Protein AF-A0A7V8AXY4-F1 (afdb_monomer_lite)

Foldseek 3Di:
DDDDPPPPPPPPPPPDDDDDDQWADQPDKDQARDPQWDWVVSNQWIRHRGDIDRNDDDPPGDIDGPPDADDPDPDDDDDDDDDDDPDPDDPDDDDDDDDHDQADPVRDSVNRD

Structure (mmCIF, N/CA/C/O backbone):
data_AF-A0A7V8AXY4-F1
#
_entry.id   AF-A0A7V8AXY4-F1
#
loop_
_atom_site.group_PDB
_atom_site.id
_atom_site.type_symbol
_atom_site.label_atom_id
_atom_site.label_alt_id
_atom_site.label_comp_id
_atom_site.label_asym_id
_atom_site.label_entity_id
_atom_site.label_seq_id
_atom_site.pdbx_PDB_ins_code
_atom_site.Cartn_x
_atom_site.Cartn_y
_atom_site.Cartn_z
_atom_site.occupancy
_atom_site.B_iso_or_equiv
_atom_site.auth_seq_id
_atom_site.auth_comp_id
_atom_site.auth_asym_id
_atom_site.auth_atom_id
_atom_site.pdbx_PDB_model_num
ATOM 1 N N . MET A 1 1 ? -15.268 -41.498 49.146 1.00 51.62 1 MET A N 1
ATOM 2 C CA . MET A 1 1 ? -14.108 -40.583 49.210 1.00 51.62 1 MET A CA 1
ATOM 3 C C . MET A 1 1 ? -13.225 -40.869 48.005 1.00 51.62 1 MET A C 1
ATOM 5 O O . MET A 1 1 ? -12.533 -41.874 48.012 1.00 51.62 1 MET A O 1
ATOM 9 N N . GLN A 1 2 ? -13.308 -40.057 46.953 1.00 51.44 2 GLN A N 1
ATOM 10 C CA . GLN A 1 2 ? -12.445 -40.163 45.772 1.00 51.44 2 GLN A CA 1
ATOM 11 C C . GLN A 1 2 ? -12.112 -38.724 45.356 1.00 51.44 2 GLN A C 1
ATOM 13 O O . GLN A 1 2 ? -13.044 -37.941 45.155 1.00 51.44 2 GLN A O 1
ATOM 18 N N . PRO A 1 3 ? -10.833 -38.313 45.375 1.00 56.94 3 PRO A N 1
ATOM 19 C CA . PRO A 1 3 ? -10.487 -36.911 45.246 1.00 56.94 3 PRO A CA 1
ATOM 20 C C . PRO A 1 3 ? -10.608 -36.474 43.786 1.00 56.94 3 PRO A C 1
ATOM 22 O O . PRO A 1 3 ? -10.057 -37.091 42.883 1.00 56.94 3 PRO A O 1
ATOM 25 N N . LEU A 1 4 ? -11.347 -35.386 43.590 1.00 54.94 4 LEU A N 1
ATOM 26 C CA . LEU A 1 4 ? -10.818 -34.179 42.967 1.00 54.94 4 LEU A CA 1
ATOM 27 C C . LEU A 1 4 ? -9.936 -34.403 41.718 1.00 54.94 4 LEU A C 1
ATOM 29 O O . LEU A 1 4 ? -8.715 -34.298 41.786 1.00 54.94 4 LEU A O 1
ATOM 33 N N . LEU A 1 5 ? -10.560 -34.612 40.558 1.00 55.00 5 LEU A N 1
ATOM 34 C CA . LEU A 1 5 ? -9.918 -34.347 39.270 1.00 55.00 5 LEU A CA 1
ATOM 35 C C . LEU A 1 5 ? -10.585 -33.113 38.650 1.00 55.00 5 LEU A C 1
ATOM 37 O O . LEU A 1 5 ? -11.409 -33.208 37.745 1.00 55.00 5 LEU A O 1
ATOM 41 N N . PHE A 1 6 ? -10.259 -31.938 39.198 1.00 56.66 6 PHE A N 1
ATOM 42 C CA . PHE A 1 6 ? -10.507 -30.660 38.532 1.00 56.66 6 PHE A CA 1
ATOM 43 C C . PHE A 1 6 ? -9.574 -30.584 37.320 1.00 56.66 6 PHE A C 1
ATOM 45 O O . PHE A 1 6 ? -8.450 -30.092 37.407 1.00 56.66 6 PHE A O 1
ATOM 52 N N . LEU A 1 7 ? -10.030 -31.108 36.184 1.00 58.34 7 LEU A N 1
ATOM 53 C CA . LEU A 1 7 ? -9.425 -30.823 34.892 1.00 58.34 7 LEU A CA 1
ATOM 54 C C . LEU A 1 7 ? -9.772 -29.370 34.547 1.00 58.34 7 LEU A C 1
ATOM 56 O O . LEU A 1 7 ? -10.809 -29.080 33.953 1.00 58.34 7 LEU A O 1
ATOM 60 N N . LEU A 1 8 ? -8.929 -28.443 35.001 1.00 54.69 8 LEU A N 1
ATOM 61 C CA . LEU A 1 8 ? -8.997 -27.038 34.625 1.00 54.69 8 LEU A CA 1
ATOM 62 C C . LEU A 1 8 ? -8.630 -26.950 33.1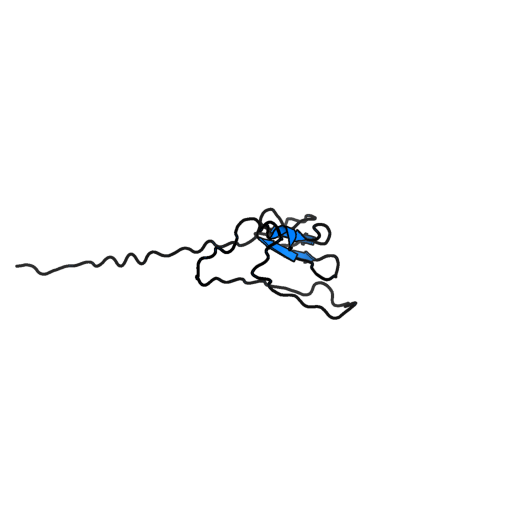35 1.00 54.69 8 LEU A C 1
ATOM 64 O O . LEU A 1 8 ? -7.456 -26.896 32.771 1.00 54.69 8 LEU A O 1
ATOM 68 N N . LEU A 1 9 ? -9.639 -26.990 32.260 1.00 56.69 9 LEU A N 1
ATOM 69 C CA . LEU A 1 9 ? -9.493 -26.581 30.867 1.00 56.69 9 LEU A CA 1
ATOM 70 C C . LEU A 1 9 ? -9.148 -25.087 30.885 1.00 56.69 9 LEU A C 1
ATOM 72 O O . LEU A 1 9 ? -10.027 -24.229 30.956 1.00 56.69 9 LEU A O 1
ATOM 76 N N . VAL A 1 10 ? -7.857 -24.766 30.838 1.00 57.25 10 VAL A N 1
ATOM 77 C CA . VAL A 1 10 ? -7.403 -23.429 30.461 1.00 57.25 10 VAL A CA 1
ATOM 78 C C . VAL A 1 10 ? -7.675 -23.301 28.964 1.00 57.25 10 VAL A C 1
ATOM 80 O O . VAL A 1 10 ? -6.796 -23.474 28.126 1.00 57.25 10 VAL A O 1
ATOM 83 N N . LEU A 1 11 ? -8.935 -23.028 28.622 1.00 56.72 11 LEU A N 1
ATOM 84 C CA . LEU A 1 11 ? -9.308 -22.401 27.361 1.00 56.72 11 LEU A CA 1
ATOM 85 C C . LEU A 1 11 ? -8.791 -20.966 27.433 1.00 56.72 11 LEU A C 1
ATOM 87 O O . LEU A 1 11 ? -9.544 -20.020 27.650 1.00 56.72 11 LEU A O 1
ATOM 91 N N . GLY A 1 12 ? -7.473 -20.813 27.308 1.00 54.75 12 GLY A N 1
ATOM 92 C CA . GLY A 1 12 ? -6.904 -19.548 26.895 1.00 54.75 12 GLY A CA 1
ATOM 93 C C . GLY A 1 12 ? -7.533 -19.249 25.548 1.00 54.75 12 GLY A C 1
ATOM 94 O O . GLY A 1 12 ? -7.231 -19.917 24.561 1.00 54.75 12 GLY A O 1
ATOM 95 N N . SER A 1 13 ? -8.478 -18.315 25.528 1.00 54.16 13 SER A N 1
ATOM 96 C CA . SER A 1 13 ? -9.010 -17.747 24.304 1.00 54.16 13 SER A CA 1
ATOM 97 C C . SER A 1 13 ? -7.813 -17.275 23.490 1.00 54.16 13 SER A C 1
ATOM 99 O O . SER A 1 13 ? -7.190 -16.268 23.831 1.00 54.16 13 SER A O 1
ATOM 101 N N . LEU A 1 14 ? -7.453 -18.039 22.458 1.00 56.34 14 LEU A N 1
ATOM 102 C CA . LEU A 1 14 ? -6.544 -17.595 21.416 1.00 56.34 14 LEU A CA 1
ATOM 103 C C . LEU A 1 14 ? -7.247 -16.413 20.758 1.00 56.34 14 LEU A C 1
ATOM 105 O O . LEU A 1 14 ? -8.069 -16.585 19.861 1.00 56.34 14 LEU A O 1
ATOM 109 N N . ALA A 1 15 ? -6.999 -15.214 21.277 1.00 59.88 15 ALA A N 1
ATOM 110 C CA . ALA A 1 15 ? -7.406 -13.990 20.627 1.00 59.88 15 ALA A CA 1
ATOM 111 C C . ALA A 1 15 ? -6.664 -13.960 19.288 1.00 59.88 15 ALA A C 1
ATOM 113 O O . ALA A 1 15 ? -5.475 -13.655 19.222 1.00 59.88 15 ALA A O 1
ATOM 114 N N . SER A 1 16 ? -7.349 -14.378 18.228 1.00 67.12 16 SER A N 1
ATOM 115 C CA . SER A 1 16 ? -6.845 -14.247 16.872 1.00 67.12 16 SER A CA 1
ATOM 116 C C . SER A 1 16 ? -7.014 -12.785 16.483 1.00 67.12 16 SER A C 1
ATOM 118 O O . SER A 1 16 ? -8.133 -12.295 16.338 1.00 67.12 16 SER A O 1
ATOM 120 N N . ALA A 1 17 ? -5.900 -12.062 16.389 1.00 72.50 17 ALA A N 1
ATOM 121 C CA . ALA A 1 17 ? -5.908 -10.736 15.796 1.00 72.50 17 ALA A CA 1
ATOM 122 C C . ALA A 1 17 ? -6.185 -10.866 14.293 1.00 72.50 17 ALA A C 1
ATOM 124 O O . ALA A 1 17 ? -5.631 -11.750 13.628 1.00 72.50 17 ALA A O 1
ATOM 125 N N . ALA A 1 18 ? -7.016 -9.972 13.753 1.00 81.88 18 ALA A N 1
ATOM 126 C CA . ALA A 1 18 ? -7.208 -9.880 12.313 1.00 81.88 18 ALA A CA 1
ATOM 127 C C . ALA A 1 18 ? -5.844 -9.647 11.650 1.00 81.88 18 ALA A C 1
ATOM 129 O O . ALA A 1 18 ? -5.144 -8.685 11.963 1.00 81.88 18 ALA A O 1
ATOM 130 N N . THR A 1 19 ? -5.453 -10.564 10.769 1.00 88.56 19 THR A N 1
ATOM 131 C CA . THR A 1 19 ? -4.198 -10.478 10.023 1.00 88.56 19 THR A CA 1
ATOM 132 C C . THR A 1 19 ? -4.525 -10.130 8.584 1.00 88.56 19 THR A C 1
ATOM 134 O O . THR A 1 19 ? -5.296 -10.835 7.934 1.00 88.56 19 THR A O 1
ATOM 137 N N . ILE A 1 20 ? -3.940 -9.039 8.098 1.00 88.62 20 ILE A N 1
ATOM 138 C CA . ILE A 1 20 ? -4.015 -8.646 6.695 1.00 88.62 20 ILE A CA 1
ATOM 139 C C . ILE A 1 20 ? -2.661 -8.948 6.076 1.00 88.62 20 ILE A C 1
ATOM 141 O O . ILE A 1 20 ? -1.646 -8.380 6.477 1.00 88.62 20 ILE A O 1
ATOM 145 N N . GLU A 1 21 ? -2.662 -9.827 5.087 1.00 91.12 21 GLU A N 1
ATOM 146 C CA . GLU A 1 21 ? -1.483 -10.144 4.297 1.00 91.12 21 GLU A CA 1
ATOM 147 C C . GLU A 1 21 ? -1.886 -10.091 2.821 1.00 91.12 21 GLU A C 1
ATOM 149 O O . GLU A 1 21 ? -2.483 -11.049 2.317 1.00 91.12 21 GLU A O 1
ATOM 154 N N . PRO A 1 22 ? -1.634 -8.959 2.134 1.00 88.75 22 PRO A N 1
ATOM 155 C CA . PRO A 1 22 ? -1.909 -8.845 0.711 1.00 88.75 22 PRO A CA 1
ATOM 156 C C . PRO A 1 22 ? -1.174 -9.947 -0.053 1.00 88.75 22 PRO A C 1
ATOM 158 O O . PRO A 1 22 ? 0.033 -10.134 0.111 1.00 88.75 22 PRO A O 1
ATOM 161 N N . ARG A 1 23 ? -1.900 -10.691 -0.891 1.00 86.12 23 ARG A N 1
ATOM 162 C CA . ARG A 1 23 ? -1.323 -11.804 -1.657 1.00 86.12 23 ARG A CA 1
ATOM 163 C C . ARG A 1 23 ? -1.062 -11.404 -3.101 1.00 86.12 23 ARG A C 1
ATOM 165 O O . ARG A 1 23 ? -1.994 -11.168 -3.872 1.00 86.12 23 ARG A O 1
ATOM 172 N N . TRP A 1 24 ? 0.208 -11.423 -3.494 1.00 88.69 24 TRP A N 1
ATOM 173 C CA . TRP A 1 24 ? 0.636 -11.193 -4.873 1.00 88.69 24 TRP A CA 1
ATOM 174 C C . TRP A 1 24 ? 1.158 -12.487 -5.479 1.00 88.69 24 TRP A C 1
ATOM 176 O O . TRP A 1 24 ? 2.078 -13.110 -4.959 1.00 88.69 24 TRP A O 1
ATOM 186 N N . GLN A 1 25 ? 0.553 -12.902 -6.586 1.00 89.44 25 GLN A N 1
ATOM 187 C CA . GLN A 1 25 ? 0.990 -14.087 -7.314 1.00 89.44 25 GLN A CA 1
ATOM 188 C C . GLN A 1 25 ? 2.129 -13.709 -8.259 1.00 89.44 25 GLN A C 1
ATOM 190 O O . GLN A 1 25 ? 2.052 -12.688 -8.945 1.00 89.44 25 GLN A O 1
ATOM 195 N N . GLU A 1 26 ? 3.160 -14.548 -8.343 1.00 92.19 26 GLU A N 1
ATOM 196 C CA . GLU A 1 26 ? 4.308 -14.322 -9.234 1.00 92.19 26 GLU A CA 1
ATOM 197 C C . GLU A 1 26 ? 3.910 -14.204 -10.710 1.00 92.19 26 GLU A C 1
ATOM 199 O O . GLU A 1 26 ? 4.521 -13.455 -11.470 1.00 92.19 26 GLU A O 1
ATOM 204 N N . THR A 1 27 ? 2.845 -14.902 -11.098 1.00 94.69 27 THR A N 1
ATOM 205 C CA . THR A 1 27 ? 2.321 -14.963 -12.466 1.00 94.69 27 THR A CA 1
ATOM 206 C C . THR A 1 27 ? 1.477 -13.752 -12.858 1.00 94.69 27 THR A C 1
ATOM 208 O O . THR A 1 27 ? 1.162 -13.587 -14.036 1.00 94.69 27 THR A O 1
ATOM 211 N N . ILE A 1 28 ? 1.098 -12.897 -11.903 1.00 92.94 28 ILE A N 1
ATOM 212 C CA . ILE A 1 28 ? 0.231 -11.747 -12.160 1.00 92.94 28 ILE A CA 1
ATOM 213 C C . ILE A 1 28 ? 1.085 -10.496 -12.360 1.00 92.94 28 ILE A C 1
ATOM 215 O O . ILE A 1 28 ? 1.865 -10.102 -11.495 1.00 92.94 28 ILE A O 1
ATOM 219 N N . THR A 1 29 ? 0.878 -9.838 -13.502 1.00 95.31 29 THR A N 1
ATOM 220 C CA . THR A 1 29 ? 1.326 -8.463 -13.743 1.00 95.31 29 THR A CA 1
ATOM 221 C C . THR A 1 29 ? 0.114 -7.585 -14.027 1.00 95.31 29 THR A C 1
ATOM 223 O O . THR A 1 29 ? -0.696 -7.929 -14.886 1.00 95.31 29 THR A O 1
ATOM 226 N N . ARG A 1 30 ? -0.044 -6.475 -13.300 1.00 94.06 30 ARG A N 1
ATOM 227 C CA . ARG A 1 30 ? -1.186 -5.558 -13.467 1.00 94.06 30 ARG A CA 1
ATOM 228 C C . ARG A 1 30 ? -0.873 -4.146 -12.953 1.00 94.06 30 ARG A C 1
ATOM 230 O O . ARG A 1 30 ? -0.096 -4.025 -12.008 1.00 94.06 30 ARG A O 1
ATOM 237 N N . PRO A 1 31 ? -1.529 -3.099 -13.484 1.00 93.88 31 PRO A N 1
ATOM 238 C CA . PRO A 1 31 ? -1.237 -1.702 -13.148 1.00 93.88 31 PRO A CA 1
ATOM 239 C C . PRO A 1 31 ? -1.887 -1.234 -11.829 1.00 93.88 31 PRO A C 1
ATOM 241 O O . PRO A 1 31 ? -2.291 -0.087 -11.718 1.00 93.88 31 PRO A O 1
ATOM 244 N N . TRP A 1 32 ? -2.092 -2.134 -10.861 1.00 91.38 32 TRP A N 1
ATOM 245 C CA . TRP A 1 32 ? -2.622 -1.783 -9.538 1.00 91.38 32 TRP A CA 1
ATOM 246 C C . TRP A 1 32 ? -2.286 -2.861 -8.482 1.00 91.38 32 TRP A C 1
ATOM 248 O O . TRP A 1 32 ? -2.066 -4.026 -8.837 1.00 91.38 32 TRP A O 1
ATOM 258 N N . PRO A 1 33 ? -2.253 -2.524 -7.179 1.00 91.50 33 PRO A N 1
ATOM 259 C CA . PRO A 1 33 ? -1.842 -3.428 -6.090 1.00 91.50 33 PRO A CA 1
ATOM 260 C C . PRO A 1 33 ? -2.666 -4.706 -5.910 1.00 91.50 33 PRO A C 1
ATOM 262 O O . PRO A 1 33 ? -2.144 -5.757 -5.532 1.00 91.50 33 PRO A O 1
ATOM 265 N N . GLY A 1 34 ? -3.967 -4.645 -6.172 1.00 90.75 34 GLY A N 1
ATOM 266 C CA . GLY A 1 34 ? -4.917 -5.661 -5.723 1.00 90.75 34 GLY A CA 1
ATOM 267 C C . GLY A 1 34 ? -5.968 -5.111 -4.765 1.00 90.75 34 GLY A C 1
ATOM 268 O O . GLY A 1 34 ? -5.876 -3.962 -4.347 1.00 90.75 34 GLY A O 1
ATOM 269 N N . PRO A 1 35 ? -6.997 -5.917 -4.460 1.00 90.31 35 PRO A N 1
ATOM 270 C CA . PRO A 1 35 ? -8.182 -5.454 -3.736 1.00 90.31 35 PRO A CA 1
ATOM 271 C C . PRO A 1 35 ? -7.907 -5.134 -2.262 1.00 90.31 35 PRO A C 1
ATOM 273 O O . PRO A 1 35 ? -8.694 -4.438 -1.633 1.00 90.31 35 PRO A O 1
ATOM 276 N N . ASP A 1 36 ? -6.794 -5.626 -1.718 1.00 91.75 36 ASP A N 1
ATOM 277 C CA . ASP A 1 36 ? -6.445 -5.460 -0.307 1.00 91.75 36 ASP A CA 1
ATOM 278 C C . ASP A 1 36 ? -5.872 -4.066 0.002 1.00 91.75 36 ASP A C 1
ATOM 280 O O . ASP A 1 36 ? -5.790 -3.680 1.169 1.00 91.75 36 ASP A O 1
ATOM 284 N N . LEU A 1 37 ? -5.454 -3.313 -1.025 1.00 92.31 37 LEU A N 1
ATOM 285 C CA . LEU A 1 37 ? -4.702 -2.069 -0.874 1.00 92.31 37 LEU A CA 1
ATOM 286 C C . LEU A 1 37 ? -5.242 -0.946 -1.763 1.00 92.31 37 LEU A C 1
ATOM 288 O O . LEU A 1 37 ? -5.478 -1.123 -2.956 1.00 92.31 37 LEU A O 1
ATOM 292 N N . TRP A 1 38 ? -5.342 0.239 -1.175 1.00 92.00 38 TRP A N 1
ATOM 293 C CA . TRP A 1 38 ? -5.492 1.509 -1.866 1.00 92.00 38 TRP A CA 1
ATOM 294 C C . TRP A 1 38 ? -4.108 2.048 -2.214 1.00 92.00 38 TRP A C 1
ATOM 296 O O . TRP A 1 38 ? -3.231 2.078 -1.350 1.00 92.00 38 TRP A O 1
ATOM 306 N N . ALA A 1 39 ? -3.913 2.479 -3.456 1.00 93.06 39 ALA A N 1
ATOM 307 C CA . ALA A 1 39 ? -2.685 3.116 -3.913 1.00 93.06 39 ALA A CA 1
ATOM 308 C C . ALA A 1 39 ? -2.926 4.600 -4.183 1.00 93.06 39 ALA A C 1
ATOM 310 O O . ALA A 1 39 ? -3.900 4.945 -4.852 1.00 93.06 39 ALA A O 1
ATOM 311 N N . ASN A 1 40 ? -2.005 5.448 -3.726 1.00 92.00 40 ASN A N 1
ATOM 312 C CA . ASN A 1 40 ? -1.999 6.870 -4.049 1.00 92.00 40 ASN A CA 1
ATOM 313 C C . ASN A 1 40 ? -0.613 7.332 -4.550 1.00 92.00 40 ASN A C 1
ATOM 315 O O . ASN A 1 40 ? 0.388 7.025 -3.890 1.00 92.00 40 ASN A O 1
ATOM 319 N N . PRO A 1 41 ? -0.535 8.049 -5.688 1.00 92.62 41 PRO A N 1
ATOM 320 C CA . PRO A 1 41 ? -1.538 8.034 -6.759 1.00 92.62 41 PRO A CA 1
ATOM 321 C C . PRO A 1 41 ? -1.564 6.640 -7.412 1.00 92.62 41 PRO A C 1
ATOM 323 O O . PRO A 1 41 ? -0.535 5.968 -7.466 1.00 92.62 41 PRO A O 1
ATOM 326 N N . ALA A 1 42 ? -2.725 6.155 -7.851 1.00 92.62 42 ALA A N 1
ATOM 327 C CA . ALA A 1 42 ? -2.889 4.754 -8.261 1.00 92.62 42 ALA A CA 1
ATOM 328 C C . ALA A 1 42 ? -1.996 4.354 -9.452 1.00 92.62 42 ALA A C 1
ATOM 330 O O . ALA A 1 42 ? -1.520 3.221 -9.515 1.00 92.62 42 ALA A O 1
ATOM 331 N N . GLU A 1 43 ? -1.739 5.291 -10.362 1.00 94.00 43 GLU A N 1
ATOM 332 C CA . GLU A 1 43 ? -0.922 5.131 -11.567 1.00 94.00 43 GLU A CA 1
ATOM 333 C C . GLU A 1 43 ? 0.574 4.916 -11.300 1.00 94.00 43 GLU A C 1
ATOM 335 O O . GLU A 1 43 ? 1.278 4.384 -12.159 1.00 94.00 43 GLU A O 1
ATOM 340 N N . ASP A 1 44 ? 1.058 5.277 -10.109 1.00 94.69 44 ASP A N 1
ATOM 341 C CA . ASP A 1 44 ? 2.474 5.169 -9.742 1.00 94.69 44 ASP A CA 1
ATOM 342 C C . ASP A 1 44 ? 2.839 3.763 -9.228 1.00 94.69 44 ASP A C 1
ATOM 344 O O . ASP A 1 44 ? 3.948 3.556 -8.723 1.00 94.69 44 ASP A O 1
ATOM 348 N N . TRP A 1 45 ? 1.921 2.795 -9.326 1.00 94.88 45 TRP A N 1
ATOM 349 C CA . TRP A 1 45 ? 2.063 1.463 -8.746 1.00 94.88 45 TRP A CA 1
ATOM 350 C C . TRP A 1 45 ? 1.754 0.341 -9.731 1.00 94.88 45 TRP A C 1
ATOM 352 O O . TRP A 1 45 ? 0.799 0.380 -10.503 1.00 94.88 45 TRP A O 1
ATOM 362 N N . THR A 1 46 ? 2.523 -0.740 -9.637 1.00 95.44 46 THR A N 1
ATOM 363 C CA . THR A 1 46 ? 2.280 -1.965 -10.402 1.00 95.44 46 THR A CA 1
ATOM 364 C C . THR A 1 46 ? 2.500 -3.192 -9.533 1.00 95.44 46 THR A C 1
ATOM 366 O O . THR A 1 46 ? 3.381 -3.208 -8.677 1.00 95.44 46 THR A O 1
ATOM 369 N N . THR A 1 47 ? 1.708 -4.239 -9.752 1.00 95.81 47 THR A N 1
ATOM 370 C CA . THR A 1 47 ? 2.023 -5.573 -9.230 1.00 95.81 47 THR A CA 1
ATOM 371 C C . THR A 1 47 ? 2.774 -6.326 -10.313 1.00 95.81 47 THR A C 1
ATOM 373 O O . THR A 1 47 ? 2.276 -6.417 -11.436 1.00 95.81 47 THR A O 1
ATOM 376 N N . LYS A 1 48 ? 3.944 -6.879 -9.991 1.00 93.69 48 LYS A N 1
ATOM 377 C CA . LYS A 1 48 ? 4.775 -7.643 -10.926 1.00 93.69 48 LYS A CA 1
ATOM 378 C C . LYS A 1 48 ? 5.655 -8.631 -10.170 1.00 93.69 48 LYS A C 1
ATOM 380 O O . LYS A 1 48 ? 6.274 -8.258 -9.181 1.00 93.69 48 LYS A O 1
ATOM 385 N N . ALA A 1 49 ? 5.753 -9.871 -10.654 1.00 92.50 49 ALA A N 1
ATOM 386 C CA . ALA A 1 49 ? 6.660 -10.891 -10.112 1.00 92.50 49 ALA A CA 1
ATOM 387 C C . ALA A 1 49 ? 6.558 -11.054 -8.578 1.00 92.50 49 ALA A C 1
ATOM 389 O O . ALA A 1 49 ? 7.567 -11.052 -7.875 1.00 92.50 49 ALA A O 1
ATOM 390 N N . GLY A 1 50 ? 5.326 -11.134 -8.060 1.00 93.06 50 GLY A N 1
ATOM 391 C CA . GLY A 1 50 ? 5.066 -11.397 -6.639 1.00 93.06 50 GLY A CA 1
ATOM 392 C C . GLY A 1 50 ? 5.325 -10.213 -5.702 1.00 93.06 50 GLY A C 1
ATOM 393 O O . GLY A 1 50 ? 5.331 -10.394 -4.488 1.00 93.06 50 GLY A O 1
ATOM 394 N N . ARG A 1 51 ? 5.526 -9.002 -6.234 1.00 93.06 51 ARG A N 1
ATOM 395 C CA . ARG A 1 51 ? 5.725 -7.774 -5.451 1.00 93.06 51 ARG A CA 1
ATOM 396 C C . ARG A 1 51 ? 4.929 -6.605 -6.020 1.00 93.06 51 ARG A C 1
ATOM 398 O O . ARG A 1 51 ? 4.492 -6.641 -7.172 1.00 93.06 51 ARG A O 1
ATOM 405 N N . ILE A 1 52 ? 4.779 -5.562 -5.211 1.00 94.81 52 ILE A N 1
ATOM 406 C CA . ILE A 1 52 ? 4.336 -4.246 -5.668 1.00 94.81 52 ILE A CA 1
ATOM 407 C C . ILE A 1 52 ? 5.564 -3.360 -5.863 1.00 94.81 52 ILE A C 1
ATOM 409 O O . ILE A 1 52 ? 6.435 -3.302 -4.997 1.00 94.81 52 ILE A O 1
ATOM 413 N N . GLU A 1 53 ? 5.614 -2.657 -6.987 1.00 94.00 53 GLU A N 1
ATOM 414 C CA . GLU A 1 53 ? 6.660 -1.691 -7.302 1.00 94.00 53 GLU A CA 1
ATOM 415 C C . GLU A 1 53 ? 6.054 -0.298 -7.452 1.00 94.00 53 GLU A C 1
ATOM 417 O O . GLU A 1 53 ? 5.033 -0.127 -8.121 1.00 94.00 53 GLU A O 1
ATOM 422 N N . ASN A 1 54 ? 6.712 0.698 -6.858 1.00 93.12 54 ASN A N 1
ATOM 423 C CA . ASN A 1 54 ? 6.493 2.091 -7.216 1.00 93.12 54 ASN A CA 1
ATOM 424 C C . ASN A 1 54 ? 7.269 2.387 -8.508 1.00 93.12 54 ASN A C 1
ATOM 426 O O . ASN A 1 54 ? 8.491 2.239 -8.548 1.00 93.12 54 ASN A O 1
ATOM 430 N N . THR A 1 55 ? 6.565 2.775 -9.568 1.00 91.12 55 THR A N 1
ATOM 431 C CA . THR A 1 55 ? 7.150 3.013 -10.899 1.00 91.12 55 THR A CA 1
ATOM 432 C C . THR A 1 55 ? 7.576 4.459 -11.117 1.00 91.12 55 THR A C 1
ATOM 434 O O . THR A 1 55 ? 8.296 4.742 -12.074 1.00 91.12 55 THR A O 1
ATOM 437 N N . PHE A 1 56 ? 7.157 5.371 -10.237 1.00 89.31 56 PHE A N 1
ATOM 438 C CA . PHE A 1 56 ? 7.485 6.789 -10.311 1.00 89.31 56 PHE A CA 1
ATOM 439 C C . PHE A 1 56 ? 7.881 7.328 -8.935 1.00 89.31 56 PHE A C 1
ATOM 441 O O . PHE A 1 56 ? 7.079 7.342 -8.000 1.00 89.31 56 PHE A O 1
ATOM 448 N N . SER A 1 57 ? 9.125 7.795 -8.818 1.00 85.75 57 SER A N 1
ATOM 449 C CA . SER A 1 57 ? 9.647 8.349 -7.570 1.00 85.75 57 SER A CA 1
ATOM 450 C C . SER A 1 57 ? 8.991 9.689 -7.230 1.00 85.75 57 SER A C 1
ATOM 452 O O . SER A 1 57 ? 8.940 10.597 -8.055 1.00 85.75 57 SER A O 1
ATOM 454 N N . GLY A 1 58 ? 8.558 9.849 -5.982 1.00 85.56 58 GLY A N 1
ATOM 455 C CA . GLY A 1 58 ? 8.023 11.107 -5.468 1.00 85.56 58 GLY A CA 1
ATOM 456 C C . GLY A 1 58 ? 7.616 11.003 -4.000 1.00 85.56 58 GLY A C 1
ATOM 457 O O . GLY A 1 58 ? 7.605 9.917 -3.423 1.00 85.56 58 GLY A O 1
ATOM 458 N N . GLY A 1 59 ? 7.285 12.137 -3.382 1.00 87.31 59 GLY A N 1
ATOM 459 C CA . GLY A 1 59 ? 6.725 12.157 -2.025 1.00 87.31 59 GLY A CA 1
ATOM 460 C C . GLY A 1 59 ? 5.287 11.633 -1.993 1.00 87.31 59 GLY A C 1
ATOM 461 O O . GLY A 1 59 ? 4.589 11.712 -3.002 1.00 87.31 59 GLY A O 1
ATOM 462 N N . ASN A 1 60 ? 4.836 11.129 -0.841 1.00 88.00 60 ASN A N 1
ATOM 463 C CA . ASN A 1 60 ? 3.458 10.660 -0.619 1.00 88.00 60 ASN A CA 1
ATOM 464 C C . ASN A 1 60 ? 2.981 9.612 -1.637 1.00 88.00 60 ASN A C 1
ATOM 466 O O . ASN A 1 60 ? 1.862 9.671 -2.134 1.00 88.00 60 ASN A O 1
ATOM 470 N N . ARG A 1 61 ? 3.858 8.661 -1.969 1.00 92.62 61 ARG A N 1
ATOM 471 C CA . ARG A 1 61 ? 3.467 7.438 -2.671 1.00 92.62 61 ARG A CA 1
ATOM 472 C C . ARG A 1 61 ? 3.114 6.426 -1.600 1.00 92.62 61 ARG A C 1
ATOM 474 O O . ARG A 1 61 ? 4.009 5.856 -0.975 1.00 92.62 61 ARG A O 1
ATOM 481 N N . ASN A 1 62 ? 1.820 6.207 -1.399 1.00 93.38 62 ASN A N 1
ATOM 482 C CA . ASN A 1 62 ? 1.311 5.431 -0.276 1.00 93.38 62 ASN A CA 1
ATOM 483 C C . ASN A 1 62 ? 0.549 4.185 -0.743 1.00 93.38 62 ASN A C 1
ATOM 485 O O . ASN A 1 62 ? -0.180 4.215 -1.736 1.00 93.38 62 ASN A O 1
ATOM 489 N N . LEU A 1 63 ? 0.695 3.100 0.021 1.00 93.88 63 LEU A N 1
ATOM 490 C CA . LEU A 1 63 ? -0.162 1.917 -0.031 1.00 93.88 63 LEU A CA 1
ATOM 491 C C . LEU A 1 63 ? -0.873 1.796 1.314 1.00 93.88 63 LEU A C 1
ATOM 493 O O . LEU A 1 63 ? -0.206 1.742 2.349 1.00 93.88 63 LEU A O 1
ATOM 497 N N . VAL A 1 64 ? -2.203 1.734 1.306 1.00 93.00 64 VAL A N 1
ATOM 498 C CA . VAL A 1 64 ? -3.009 1.700 2.534 1.00 93.00 64 VAL A CA 1
ATOM 499 C C . VAL A 1 64 ? -3.956 0.499 2.531 1.00 93.00 64 VAL A C 1
ATOM 501 O O . VAL A 1 64 ? -4.623 0.277 1.521 1.00 93.00 64 VAL A O 1
ATOM 504 N N . PRO A 1 65 ? -4.047 -0.289 3.620 1.00 91.88 65 PRO A N 1
ATOM 505 C CA . PRO A 1 65 ? -5.016 -1.379 3.725 1.00 91.88 65 PRO A CA 1
ATOM 506 C C . PRO A 1 65 ? -6.457 -0.908 3.498 1.00 91.88 65 PRO A C 1
ATOM 508 O O . PRO A 1 65 ? -6.918 0.024 4.146 1.00 91.88 65 PRO A O 1
ATOM 511 N N . LEU A 1 66 ? -7.182 -1.569 2.591 1.00 89.31 66 LEU A N 1
ATOM 512 C CA . LEU A 1 66 ? -8.607 -1.306 2.341 1.00 89.31 66 LEU A CA 1
ATOM 513 C C . LEU A 1 66 ? -9.530 -2.131 3.235 1.00 89.31 66 LEU A C 1
ATOM 515 O O . LEU A 1 66 ? -10.688 -1.767 3.427 1.00 89.31 66 LEU A O 1
ATOM 519 N N . THR A 1 67 ? -9.035 -3.263 3.728 1.00 85.81 67 THR A N 1
ATOM 520 C CA . THR A 1 67 ? -9.854 -4.308 4.347 1.00 85.81 67 THR A CA 1
ATOM 521 C C . THR A 1 67 ? -9.711 -4.378 5.864 1.00 85.81 67 THR A C 1
ATOM 523 O O . THR A 1 67 ? -10.326 -5.247 6.480 1.00 85.81 67 THR A O 1
ATOM 526 N N . ALA A 1 68 ? -8.915 -3.498 6.481 1.00 87.38 68 ALA A N 1
ATOM 527 C CA . ALA A 1 68 ? -8.997 -3.255 7.917 1.00 87.38 68 ALA A CA 1
ATOM 528 C C . ALA A 1 68 ? -8.387 -1.913 8.326 1.00 87.38 68 ALA A C 1
ATOM 530 O O . ALA A 1 68 ? -7.561 -1.333 7.625 1.00 87.38 68 ALA A O 1
ATOM 531 N N . GLU A 1 69 ? -8.772 -1.487 9.524 1.00 88.94 69 GLU A N 1
ATOM 532 C CA . GLU A 1 69 ? -8.364 -0.242 10.156 1.00 88.94 69 GLU A CA 1
ATOM 533 C C . GLU A 1 69 ? -8.053 -0.501 11.635 1.00 88.94 69 GLU A C 1
ATOM 535 O O . GLU A 1 69 ? -8.547 -1.458 12.243 1.00 88.94 69 GLU A O 1
ATOM 540 N N . LEU A 1 70 ? -7.230 0.363 12.230 1.00 89.00 70 LEU A N 1
ATOM 541 C CA . LEU A 1 70 ? -7.050 0.368 13.677 1.00 89.00 70 LEU A CA 1
ATOM 542 C C . LEU A 1 70 ? -8.307 0.933 14.339 1.00 89.00 70 LEU A C 1
ATOM 544 O O . LEU A 1 70 ? -8.864 1.932 13.895 1.00 89.00 70 LEU A O 1
ATOM 548 N N . THR A 1 71 ? -8.733 0.316 15.437 1.00 87.19 71 THR A N 1
ATOM 549 C CA . THR A 1 71 ? -9.850 0.826 16.239 1.00 87.19 71 THR A CA 1
ATOM 550 C C . THR A 1 71 ? -9.332 1.709 17.380 1.00 87.19 71 THR A C 1
ATOM 552 O O . THR A 1 71 ? -8.144 1.657 17.708 1.00 87.19 71 THR A O 1
ATOM 555 N N . PRO A 1 72 ? -10.204 2.467 18.071 1.00 88.38 72 PRO A N 1
ATOM 556 C CA . PRO A 1 72 ? -9.825 3.199 19.284 1.00 88.38 72 PRO A CA 1
ATOM 557 C C . PRO A 1 72 ? -9.363 2.314 20.459 1.00 88.38 72 PRO A C 1
ATOM 559 O O . PRO A 1 72 ? -9.000 2.833 21.518 1.00 88.38 72 PRO A O 1
ATOM 562 N N . ALA A 1 73 ? -9.412 0.983 20.324 1.00 90.12 73 ALA A N 1
ATOM 563 C CA . ALA A 1 73 ? -8.980 0.063 21.363 1.00 90.12 73 ALA A CA 1
ATOM 564 C C . ALA A 1 73 ? -7.480 0.221 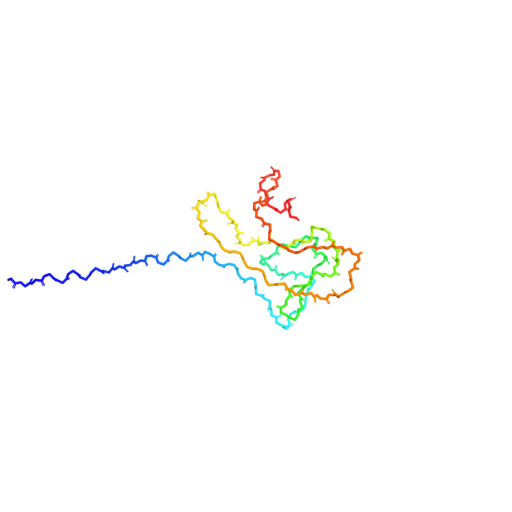21.655 1.00 90.12 73 ALA A C 1
ATOM 566 O O . ALA A 1 73 ? -6.636 0.200 20.761 1.00 90.12 73 ALA A O 1
ATOM 567 N N . LYS A 1 74 ? -7.133 0.306 22.943 1.00 90.56 74 LYS A N 1
ATOM 568 C CA . LYS A 1 74 ? -5.741 0.322 23.411 1.00 90.56 74 LYS A CA 1
ATOM 569 C C . LYS A 1 74 ? -5.175 -1.097 23.409 1.00 90.56 74 LYS A C 1
ATOM 571 O O . LYS A 1 74 ? -5.043 -1.718 24.461 1.00 90.56 74 LYS A O 1
ATOM 576 N N . ALA A 1 75 ? -4.887 -1.610 22.221 1.00 88.94 75 ALA A N 1
ATOM 577 C CA . ALA A 1 75 ? -4.325 -2.936 22.011 1.00 88.94 75 ALA A CA 1
ATOM 578 C C . ALA A 1 75 ? -3.016 -2.846 21.212 1.00 88.94 75 ALA A C 1
ATOM 580 O O . ALA A 1 75 ? -2.869 -1.958 20.368 1.00 88.94 75 ALA A O 1
ATOM 581 N N . PRO A 1 76 ? -2.049 -3.746 21.462 1.00 90.56 76 PRO A N 1
ATOM 582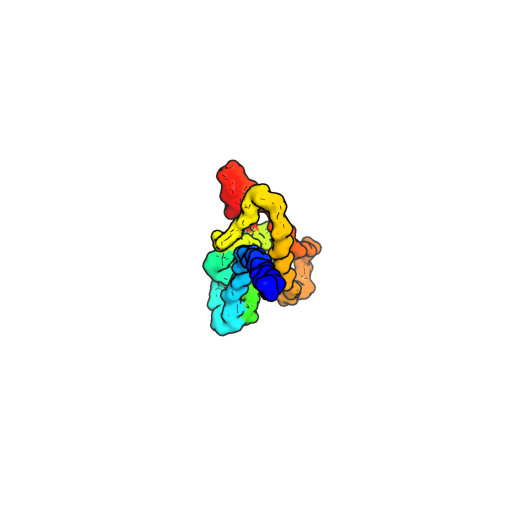 C CA . PRO A 1 76 ? -0.861 -3.831 20.630 1.00 90.56 76 PRO A CA 1
ATOM 583 C C . PRO A 1 76 ? -1.234 -4.296 19.217 1.00 90.56 76 PRO A C 1
ATOM 585 O O . PRO A 1 76 ? -2.133 -5.117 19.034 1.00 90.56 76 PRO A O 1
ATOM 588 N N . PHE A 1 77 ? -0.496 -3.814 18.224 1.00 90.44 77 PHE A N 1
ATOM 589 C CA . PHE A 1 77 ? -0.575 -4.284 16.844 1.00 90.44 77 PHE A CA 1
ATOM 590 C C . PHE A 1 77 ? 0.834 -4.388 16.255 1.00 90.44 77 PHE A C 1
ATOM 592 O O . PHE A 1 77 ? 1.806 -3.890 16.825 1.00 90.44 77 PHE A O 1
ATOM 599 N N . THR A 1 78 ? 0.967 -5.073 15.123 1.00 91.88 78 THR A N 1
ATOM 600 C CA . THR A 1 78 ? 2.234 -5.197 14.398 1.00 91.88 78 THR A CA 1
ATOM 601 C C . THR A 1 78 ? 2.000 -4.881 12.933 1.00 91.88 78 THR A C 1
ATOM 603 O O . THR A 1 78 ? 1.086 -5.424 12.321 1.00 91.88 78 THR A O 1
ATOM 606 N N . VAL A 1 79 ? 2.855 -4.031 12.370 1.00 91.88 79 VAL A N 1
ATOM 607 C CA . VAL A 1 79 ? 2.933 -3.785 10.929 1.00 91.88 79 VAL A CA 1
ATOM 608 C C . VAL A 1 79 ? 4.337 -4.150 10.484 1.00 91.88 79 VAL A C 1
ATOM 610 O O . VAL A 1 79 ? 5.320 -3.787 11.131 1.00 91.88 79 VAL A O 1
ATOM 613 N N . ARG A 1 80 ? 4.435 -4.891 9.383 1.00 92.75 80 ARG A N 1
ATOM 614 C CA . ARG A 1 80 ? 5.707 -5.263 8.775 1.00 92.75 80 ARG A CA 1
ATOM 615 C C . ARG A 1 80 ? 5.635 -4.967 7.290 1.00 92.75 80 ARG A C 1
ATOM 617 O O . ARG A 1 80 ? 4.711 -5.407 6.619 1.00 92.75 80 ARG A O 1
ATOM 624 N N . CYS A 1 81 ? 6.635 -4.257 6.791 1.00 92.06 81 CYS A N 1
ATOM 625 C CA . CYS A 1 81 ? 6.836 -4.045 5.370 1.00 92.06 81 CYS A CA 1
ATOM 626 C C . CYS A 1 81 ? 8.245 -4.521 5.020 1.00 92.06 81 CYS A C 1
ATOM 628 O O . CYS A 1 81 ? 9.208 -4.157 5.699 1.00 92.06 81 CYS A O 1
ATOM 630 N N . ARG A 1 82 ? 8.357 -5.361 3.991 1.00 92.56 82 ARG A N 1
ATOM 631 C CA . ARG A 1 82 ? 9.640 -5.689 3.373 1.00 92.56 82 ARG A CA 1
ATOM 632 C C . ARG A 1 82 ? 9.771 -4.823 2.133 1.00 92.56 82 ARG A C 1
ATOM 634 O O . ARG A 1 82 ? 8.892 -4.846 1.279 1.00 92.56 82 ARG A O 1
ATOM 641 N N . THR A 1 83 ? 10.859 -4.074 2.059 1.00 92.00 83 THR A N 1
ATOM 642 C CA . THR A 1 83 ? 11.143 -3.190 0.934 1.00 92.00 83 THR A CA 1
ATOM 643 C C . THR A 1 83 ? 12.475 -3.581 0.329 1.00 92.00 83 THR A C 1
ATOM 645 O O . THR A 1 83 ? 13.399 -3.964 1.044 1.00 92.00 83 THR A O 1
ATOM 648 N N . ASP A 1 84 ? 12.540 -3.501 -0.992 1.00 89.75 84 ASP A N 1
ATOM 649 C CA . ASP A 1 84 ? 13.750 -3.702 -1.770 1.00 89.75 84 ASP A CA 1
ATOM 650 C C . ASP A 1 84 ? 13.885 -2.521 -2.733 1.00 89.75 84 ASP A C 1
ATOM 652 O O . ASP A 1 84 ? 12.900 -1.895 -3.139 1.00 89.75 84 ASP A O 1
ATOM 656 N N . GLN A 1 85 ? 15.121 -2.194 -3.088 1.00 86.12 85 GLN A N 1
ATOM 657 C CA . GLN A 1 85 ? 15.410 -1.082 -3.977 1.00 86.12 85 GLN A CA 1
ATOM 658 C C . GLN A 1 85 ? 15.392 -1.548 -5.437 1.00 86.12 85 GLN A C 1
ATOM 660 O O . GLN A 1 85 ? 16.232 -2.343 -5.849 1.00 86.12 85 GLN A O 1
ATOM 665 N N . VAL A 1 86 ? 14.450 -1.025 -6.227 1.00 83.12 86 VAL A N 1
ATOM 666 C CA . VAL A 1 86 ? 14.289 -1.398 -7.647 1.00 83.12 86 VAL A CA 1
ATOM 667 C C . VAL A 1 86 ? 15.214 -0.592 -8.574 1.00 83.12 86 VAL A C 1
ATOM 669 O O . VAL A 1 86 ? 15.682 -1.118 -9.580 1.00 83.12 86 VAL A O 1
ATOM 672 N N . SER A 1 87 ? 15.524 0.665 -8.233 1.00 81.56 87 SER A N 1
ATOM 673 C CA . SER A 1 87 ? 16.438 1.537 -8.991 1.00 81.56 87 SER A CA 1
ATOM 674 C C . SER A 1 87 ? 17.556 2.063 -8.100 1.00 81.56 87 SER A C 1
ATOM 676 O O . SER A 1 87 ? 17.289 2.545 -7.002 1.00 81.56 87 SER A O 1
ATOM 678 N N . THR A 1 88 ? 18.798 2.026 -8.585 1.00 78.06 88 THR A N 1
ATOM 679 C CA . THR A 1 88 ? 19.985 2.607 -7.927 1.00 78.06 88 THR A CA 1
ATOM 680 C C . THR A 1 88 ? 20.309 4.027 -8.377 1.00 78.06 88 THR A C 1
ATOM 682 O O . THR A 1 88 ? 21.200 4.664 -7.817 1.00 78.06 88 THR A O 1
ATOM 685 N N . VAL A 1 89 ? 19.563 4.548 -9.353 1.00 78.88 89 VAL A N 1
ATOM 686 C CA . VAL A 1 89 ? 19.680 5.930 -9.811 1.00 78.88 89 VAL A CA 1
ATOM 687 C C . VAL A 1 89 ? 18.701 6.779 -9.012 1.00 78.88 89 VAL A C 1
ATOM 689 O O . VAL A 1 89 ? 17.490 6.719 -9.227 1.00 78.88 89 VAL A O 1
ATOM 692 N N . PHE A 1 90 ? 19.235 7.565 -8.083 1.00 71.75 90 PHE A N 1
ATOM 693 C CA . PHE A 1 90 ? 18.455 8.477 -7.256 1.00 71.75 90 PHE A CA 1
ATOM 694 C C . PHE A 1 90 ? 18.481 9.886 -7.840 1.00 71.75 90 PHE A C 1
ATOM 696 O O . PHE A 1 90 ? 19.550 10.421 -8.127 1.00 71.75 90 PHE A O 1
ATOM 703 N N . GLN A 1 91 ? 17.309 10.506 -7.972 1.00 73.12 91 GLN A N 1
ATOM 704 C CA . GLN A 1 91 ? 17.225 11.928 -8.314 1.00 73.12 91 GLN A CA 1
ATOM 705 C C . GLN A 1 91 ? 17.391 12.821 -7.078 1.00 73.12 91 GLN A C 1
ATOM 707 O O . GLN A 1 91 ? 17.927 13.919 -7.185 1.00 73.12 91 GLN A O 1
ATOM 712 N N . LEU A 1 92 ? 16.952 12.343 -5.908 1.00 79.44 92 LEU A N 1
ATOM 713 C CA . LEU A 1 92 ? 16.979 13.038 -4.620 1.00 79.44 92 LEU A CA 1
ATOM 714 C C . LEU A 1 92 ? 17.142 12.023 -3.477 1.00 79.44 92 LEU A C 1
ATOM 716 O O . LEU A 1 92 ? 16.974 10.818 -3.675 1.00 79.44 92 LEU A O 1
ATOM 720 N N . GLN A 1 93 ? 17.431 12.514 -2.270 1.00 82.00 93 GLN A N 1
ATOM 721 C CA . GLN A 1 93 ? 17.302 11.706 -1.056 1.00 82.00 93 GLN A CA 1
ATOM 722 C C . GLN A 1 93 ? 15.826 11.375 -0.803 1.00 82.00 93 GLN A C 1
ATOM 724 O O . GLN A 1 93 ? 14.949 12.210 -1.024 1.00 82.00 93 GLN A O 1
ATOM 729 N N . GLY A 1 94 ? 15.557 10.165 -0.322 1.00 84.56 94 GLY A N 1
ATOM 730 C CA . GLY A 1 94 ? 14.207 9.693 -0.042 1.00 84.56 94 GLY A CA 1
ATOM 731 C C . GLY A 1 94 ? 14.185 8.712 1.121 1.00 84.56 94 GLY A C 1
ATOM 732 O O . GLY A 1 94 ? 15.228 8.271 1.604 1.00 84.56 94 GLY A O 1
ATOM 733 N N . PHE A 1 95 ? 12.981 8.378 1.567 1.00 88.38 95 PHE A N 1
ATOM 734 C CA . PHE A 1 95 ? 12.749 7.407 2.626 1.00 88.38 95 PHE A CA 1
ATOM 735 C C . PHE A 1 95 ? 11.573 6.506 2.263 1.00 88.38 95 PHE A C 1
ATOM 737 O O . PHE A 1 95 ? 10.713 6.864 1.461 1.00 88.38 95 PHE A O 1
ATOM 744 N N . VAL A 1 96 ? 11.531 5.346 2.906 1.00 91.19 96 VAL A N 1
ATOM 745 C CA . VAL A 1 96 ? 10.365 4.469 2.942 1.00 91.19 96 VAL A CA 1
ATOM 746 C C . VAL A 1 96 ? 10.068 4.148 4.400 1.00 91.19 96 VAL A C 1
ATOM 748 O O . VAL A 1 96 ? 10.985 4.037 5.215 1.00 91.19 96 VAL A O 1
ATOM 751 N N . GLY A 1 97 ? 8.792 4.048 4.755 1.00 92.50 97 GLY A N 1
ATOM 752 C CA . GLY A 1 97 ? 8.389 3.875 6.144 1.00 92.50 97 GLY A CA 1
ATOM 753 C C . GLY A 1 97 ? 6.934 3.462 6.294 1.00 92.50 97 GLY A C 1
ATOM 754 O O . GLY A 1 97 ? 6.252 3.163 5.318 1.00 92.50 97 GLY A O 1
ATOM 755 N N . ILE A 1 98 ? 6.480 3.434 7.544 1.00 93.62 98 ILE A N 1
ATOM 756 C CA . ILE A 1 98 ? 5.106 3.105 7.924 1.00 93.62 98 ILE A CA 1
ATOM 757 C C . ILE A 1 98 ? 4.465 4.369 8.496 1.00 93.62 98 ILE A C 1
ATOM 759 O O . ILE A 1 98 ? 5.037 5.007 9.379 1.00 93.62 98 ILE A O 1
ATOM 763 N N . GLN A 1 99 ? 3.272 4.703 8.012 1.00 91.69 99 GLN A N 1
ATOM 764 C CA . GLN A 1 99 ? 2.426 5.758 8.566 1.00 91.69 99 GLN A CA 1
ATOM 765 C C . GLN A 1 99 ? 1.299 5.128 9.390 1.00 91.69 99 GLN A C 1
ATOM 767 O O . GLN A 1 99 ? 0.734 4.105 9.004 1.00 91.69 99 GLN A O 1
ATOM 772 N N . VAL A 1 100 ? 0.982 5.726 10.539 1.00 91.31 100 VAL A N 1
ATOM 773 C CA . VAL A 1 100 ? -0.059 5.256 11.464 1.00 91.31 100 VAL A CA 1
ATOM 774 C C . VAL A 1 100 ? -0.921 6.446 11.867 1.00 91.31 100 VAL A C 1
ATOM 776 O O . VAL A 1 100 ? -0.393 7.530 12.100 1.00 91.31 100 VAL A O 1
ATOM 779 N N . GLY A 1 101 ? -2.235 6.236 11.975 1.00 89.38 101 GLY A N 1
ATOM 780 C CA . GLY A 1 101 ? -3.176 7.286 12.377 1.00 89.38 101 GLY A CA 1
ATOM 781 C C . GLY A 1 101 ? -3.575 8.235 11.245 1.00 89.38 101 GLY A C 1
ATOM 782 O O . GLY A 1 101 ? -3.909 9.384 11.513 1.00 89.38 101 GLY A O 1
ATOM 783 N N . LEU A 1 102 ? -3.530 7.766 9.993 1.00 90.19 102 LEU A N 1
ATOM 784 C CA . LEU A 1 102 ? -4.090 8.483 8.845 1.00 90.19 102 LEU A CA 1
ATOM 785 C C . LEU A 1 102 ? -5.589 8.718 9.072 1.00 90.19 102 LEU A C 1
ATOM 787 O O . LEU A 1 102 ? -6.328 7.774 9.342 1.00 90.19 102 LEU A O 1
ATOM 791 N N . SER A 1 103 ? -6.019 9.972 8.978 1.00 89.81 103 SER A N 1
ATOM 792 C CA . SER A 1 103 ? -7.417 10.375 9.127 1.00 89.81 103 SER A CA 1
ATOM 793 C C . SER A 1 103 ? -7.636 11.694 8.3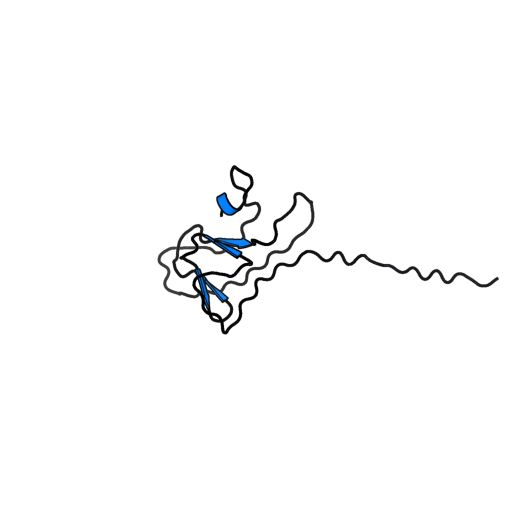93 1.00 89.81 103 SER A C 1
ATOM 795 O O . SER A 1 103 ? -6.926 12.670 8.654 1.00 89.81 103 SER A O 1
ATOM 797 N N . GLY A 1 104 ? -8.573 11.711 7.447 1.00 89.38 104 GLY A N 1
ATOM 798 C CA . GLY A 1 104 ? -8.986 12.919 6.740 1.00 89.38 104 GLY A CA 1
ATOM 799 C C . GLY A 1 104 ? -9.936 13.803 7.552 1.00 89.38 104 GLY A C 1
ATOM 800 O O . GLY A 1 104 ? -10.375 13.417 8.638 1.00 89.38 104 GLY A O 1
ATOM 801 N N . PRO A 1 105 ? -10.308 14.986 7.032 1.00 93.25 105 PRO A N 1
ATOM 802 C CA . PRO A 1 105 ? -11.316 15.850 7.646 1.00 93.25 105 PRO A CA 1
ATOM 803 C C . PRO A 1 105 ? -12.655 15.159 7.936 1.00 93.25 105 PRO A C 1
ATOM 805 O O . PRO A 1 105 ? -13.303 15.495 8.928 1.00 93.25 105 PRO A O 1
ATOM 808 N N . SER A 1 106 ? -13.073 14.203 7.097 1.00 92.62 106 SER A N 1
ATOM 809 C CA . SER A 1 106 ? -14.301 13.422 7.316 1.00 92.62 106 SER A CA 1
ATOM 810 C C . SER A 1 106 ? -14.112 12.217 8.247 1.00 92.62 106 SER A C 1
ATOM 812 O O . SER A 1 106 ? -15.089 11.579 8.639 1.00 92.62 106 SER A O 1
ATOM 814 N N . GLY A 1 107 ? -12.865 11.900 8.601 1.00 88.06 107 GLY A N 1
ATOM 815 C CA . GLY A 1 107 ? -12.477 10.657 9.257 1.00 88.06 107 GLY A CA 1
ATOM 816 C C . GLY A 1 107 ? -12.139 9.516 8.291 1.00 88.06 107 GLY A C 1
ATOM 817 O O . GLY A 1 107 ? -11.639 8.494 8.752 1.00 88.06 107 GLY A O 1
ATOM 818 N N . ASP A 1 108 ? -12.350 9.664 6.974 1.00 87.88 108 ASP A N 1
ATOM 819 C CA . ASP A 1 108 ? -11.877 8.675 5.995 1.00 87.88 108 ASP A CA 1
ATOM 820 C C . ASP A 1 108 ? -10.358 8.807 5.811 1.00 87.88 108 ASP A C 1
ATOM 822 O O . ASP A 1 108 ? -9.836 9.852 5.414 1.00 87.88 108 ASP A O 1
ATOM 826 N N . PHE A 1 109 ? -9.623 7.734 6.097 1.00 86.38 109 PHE A N 1
ATOM 827 C CA . PHE A 1 109 ? -8.172 7.703 5.942 1.00 86.38 109 PHE A CA 1
ATOM 828 C C . PHE A 1 109 ? -7.729 7.897 4.483 1.00 86.38 109 PHE A C 1
ATOM 830 O O . PHE A 1 109 ? -6.612 8.355 4.251 1.00 86.38 109 PHE A O 1
ATOM 837 N N . ARG A 1 110 ? -8.583 7.568 3.501 1.00 84.19 110 ARG A N 1
ATOM 838 C CA . ARG A 1 110 ? -8.272 7.687 2.065 1.00 84.19 110 ARG A CA 1
ATOM 839 C C . ARG A 1 110 ? -8.124 9.135 1.614 1.00 84.19 110 ARG A C 1
ATOM 841 O O . ARG A 1 110 ? -7.450 9.382 0.627 1.00 84.19 110 ARG A O 1
ATOM 848 N N . GLU A 1 111 ? -8.718 10.084 2.334 1.00 87.69 111 GLU A N 1
ATOM 849 C CA . GLU A 1 111 ? -8.545 11.520 2.072 1.00 87.69 111 GLU A CA 1
ATOM 850 C C . GLU A 1 111 ? -7.156 12.023 2.491 1.00 87.69 111 GLU A C 1
ATOM 852 O O . GLU A 1 111 ? -6.680 13.033 1.977 1.00 87.69 111 GLU A O 1
ATOM 857 N N . ALA A 1 112 ? -6.525 11.341 3.452 1.00 86.06 112 ALA A N 1
ATOM 858 C CA . ALA A 1 112 ?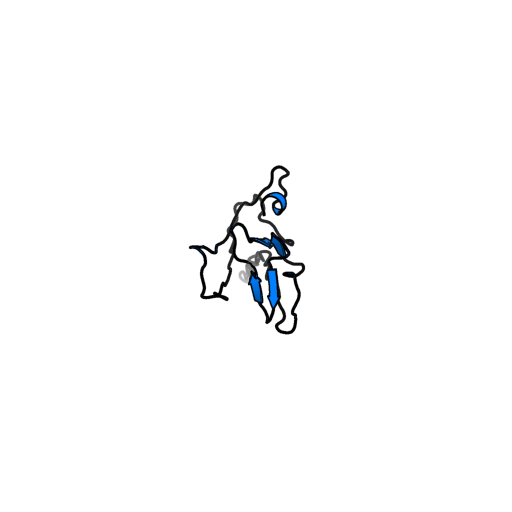 -5.197 11.670 3.963 1.00 86.06 112 ALA A CA 1
ATOM 859 C C . ALA A 1 112 ? -4.074 10.848 3.306 1.00 86.06 112 ALA A C 1
ATOM 861 O O . ALA A 1 112 ? -2.899 11.164 3.507 1.00 86.06 112 ALA A O 1
ATOM 862 N N . ALA A 1 113 ? -4.436 9.785 2.580 1.00 81.94 113 ALA A N 1
ATOM 863 C CA . ALA A 1 113 ? -3.530 8.870 1.893 1.00 81.94 113 ALA A CA 1
ATOM 864 C C . ALA A 1 113 ? -3.109 9.425 0.537 1.00 81.94 113 ALA A C 1
ATOM 866 O O . ALA A 1 113 ? -1.889 9.397 0.251 1.00 81.94 113 ALA A O 1
#

Radius of gyration: 20.88 Å; chains: 1; bounding box: 34×56×63 Å

Sequence (113 aa):
MQPLLFLLLVLGSLASAATIEPRWQETITRPWPGPDLWANPAEDWTTKAGRIENTFSGGNRNLVPLTA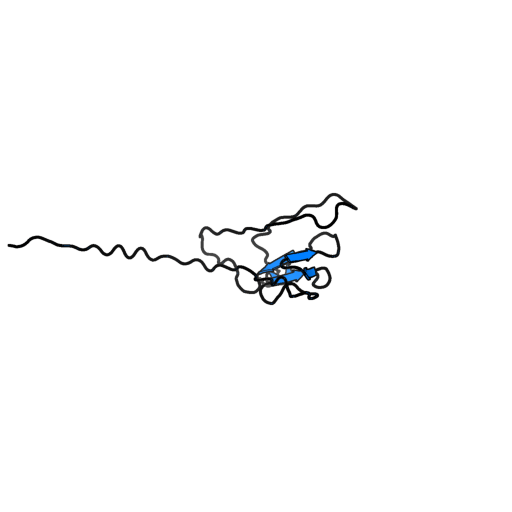ELTPAKAPFTVRCRTDQVSTVFQLQGFVGIQVGLSGPSGDFREAA

Secondary structure (DSSP, 8-state):
-------------------------TT--BSS--TTEEEESGGGEEEETTEEEE-S--TT-EEEESS----SS------------S----SS------------TTS-GGGT-

pLDDT: mean 84.74, std 12.43, range [51.44, 95.81]